Protein AF-G4ZXA6-F1 (afdb_monomer_lite)

Organism: Phytophthora sojae (strain P6497) (NCBI:txid1094619)

Structure (mmCIF, N/CA/C/O backbone):
data_AF-G4ZXA6-F1
#
_entry.id   AF-G4ZXA6-F1
#
loop_
_atom_site.group_PDB
_atom_site.id
_atom_site.type_symbol
_atom_site.label_atom_id
_atom_site.label_alt_id
_atom_site.label_comp_id
_atom_site.label_asym_id
_atom_site.label_entity_id
_atom_site.label_seq_id
_atom_site.pdbx_PDB_ins_code
_atom_site.Cartn_x
_atom_site.Cartn_y
_atom_site.Cartn_z
_atom_site.occupancy
_atom_site.B_iso_or_equiv
_atom_site.auth_seq_id
_atom_site.auth_comp_id
_atom_site.auth_asym_id
_atom_site.auth_atom_id
_atom_site.pdbx_PDB_model_num
ATOM 1 N N . MET A 1 1 ? 1.448 -16.179 -41.725 1.00 45.34 1 MET A N 1
ATOM 2 C CA . MET A 1 1 ? 2.531 -17.065 -41.240 1.00 45.34 1 MET A CA 1
ATOM 3 C C . MET A 1 1 ? 3.024 -16.501 -39.910 1.00 45.34 1 MET A C 1
ATOM 5 O O . MET A 1 1 ? 3.437 -15.352 -39.889 1.00 45.34 1 MET A O 1
ATOM 9 N N . ALA A 1 2 ? 2.883 -17.216 -38.791 1.00 44.16 2 ALA A N 1
ATOM 10 C CA . ALA A 1 2 ? 3.285 -16.700 -37.477 1.00 44.16 2 ALA A CA 1
ATOM 11 C C . ALA A 1 2 ? 4.802 -16.867 -37.275 1.00 44.16 2 ALA A C 1
ATOM 13 O O . ALA A 1 2 ? 5.308 -17.987 -37.337 1.00 44.16 2 ALA A O 1
ATOM 14 N N . HIS A 1 3 ? 5.530 -15.773 -37.037 1.00 45.47 3 HIS A N 1
ATOM 15 C CA . HIS A 1 3 ? 6.969 -15.822 -36.766 1.00 45.47 3 HIS A CA 1
ATOM 16 C C . HIS A 1 3 ? 7.244 -16.538 -35.435 1.00 45.47 3 HIS A C 1
ATOM 18 O O . HIS A 1 3 ? 6.747 -16.135 -34.380 1.00 45.47 3 HIS A O 1
ATOM 24 N N . LYS A 1 4 ? 8.057 -17.603 -35.473 1.00 61.38 4 LYS A N 1
ATOM 25 C CA . LYS A 1 4 ? 8.608 -18.222 -34.259 1.00 61.38 4 LYS A CA 1
ATOM 26 C C . LYS A 1 4 ? 9.518 -17.208 -33.569 1.00 61.38 4 LYS A C 1
ATOM 28 O O . LYS A 1 4 ? 10.405 -16.638 -34.197 1.00 61.38 4 LYS A O 1
ATOM 33 N N . ARG A 1 5 ? 9.303 -16.995 -32.269 1.00 58.34 5 ARG A N 1
ATOM 34 C CA . ARG A 1 5 ? 10.194 -16.162 -31.453 1.00 58.34 5 ARG A CA 1
ATOM 35 C C . ARG A 1 5 ? 11.592 -16.799 -31.429 1.00 58.34 5 ARG A C 1
ATOM 37 O O . ARG A 1 5 ? 11.663 -18.022 -31.289 1.00 58.34 5 ARG A O 1
ATOM 44 N N . PRO A 1 6 ? 12.675 -16.014 -31.542 1.00 56.66 6 PRO A N 1
ATOM 45 C CA . PRO A 1 6 ? 14.028 -16.552 -31.470 1.00 56.66 6 PRO A CA 1
ATOM 46 C C . PRO A 1 6 ? 14.239 -17.251 -30.122 1.00 56.66 6 PRO A C 1
ATOM 48 O O . PRO A 1 6 ? 13.870 -16.723 -29.068 1.00 56.66 6 PRO A O 1
ATOM 51 N N . GLN A 1 7 ? 14.794 -18.465 -30.159 1.00 63.56 7 GLN A N 1
ATOM 52 C CA . GLN A 1 7 ? 15.201 -19.180 -28.953 1.00 63.56 7 GLN A CA 1
ATOM 53 C C . GLN A 1 7 ? 16.308 -18.373 -28.267 1.00 63.56 7 GLN A C 1
ATOM 55 O O . GLN A 1 7 ? 17.332 -18.070 -28.873 1.00 63.56 7 GLN A O 1
ATOM 60 N N . GLY A 1 8 ? 16.081 -17.993 -27.007 1.00 59.22 8 GLY A N 1
ATOM 61 C CA . GLY A 1 8 ? 17.101 -17.335 -26.194 1.00 59.22 8 GLY A CA 1
ATOM 62 C C . GLY A 1 8 ? 18.326 -18.230 -25.991 1.00 59.22 8 GLY A C 1
ATOM 63 O O . GLY A 1 8 ? 18.258 -19.444 -26.187 1.00 59.22 8 GLY A O 1
ATOM 64 N N . ARG A 1 9 ? 19.446 -17.626 -25.577 1.00 57.41 9 ARG A N 1
ATOM 65 C CA . ARG A 1 9 ? 20.724 -18.324 -25.375 1.00 57.41 9 ARG A CA 1
ATOM 66 C C . ARG A 1 9 ? 20.536 -19.56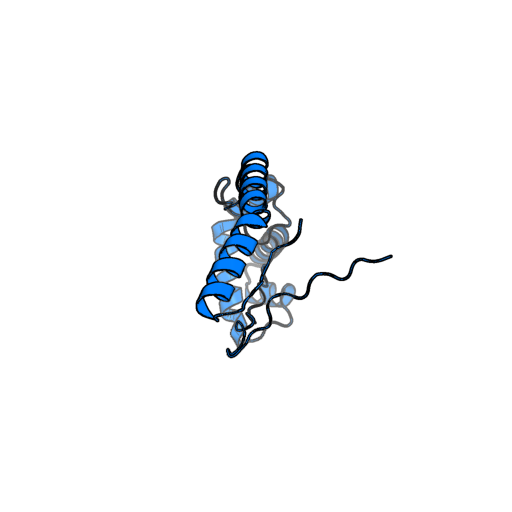8 -24.484 1.00 57.41 9 ARG A C 1
ATOM 68 O O . ARG A 1 9 ? 20.078 -19.414 -23.347 1.00 57.41 9 ARG A O 1
ATOM 75 N N . PRO A 1 10 ? 20.896 -20.774 -24.955 1.00 60.88 10 PRO A N 1
ATOM 76 C CA . PRO A 1 10 ? 20.833 -21.974 -24.132 1.00 60.88 10 PRO A CA 1
ATOM 77 C C . PRO A 1 10 ? 21.831 -21.867 -22.972 1.00 60.88 10 PRO A C 1
ATOM 79 O O . PRO A 1 10 ? 22.954 -21.389 -23.136 1.00 60.88 10 PRO A O 1
ATOM 82 N N . ASN A 1 11 ? 21.399 -22.266 -21.776 1.00 58.28 11 ASN A N 1
ATOM 83 C CA . ASN A 1 11 ? 22.219 -22.196 -20.570 1.00 58.28 11 ASN A CA 1
ATOM 84 C C . ASN A 1 11 ? 23.146 -23.423 -20.518 1.00 58.28 11 ASN A C 1
ATOM 86 O O . ASN A 1 11 ? 22.660 -24.540 -20.372 1.00 58.28 11 ASN A O 1
ATOM 90 N N . LEU A 1 12 ? 24.460 -23.223 -20.664 1.00 55.97 12 LEU A N 1
ATOM 91 C CA . LEU A 1 12 ? 25.438 -24.297 -20.915 1.00 55.97 12 LEU A CA 1
ATOM 92 C C . LEU A 1 12 ? 26.026 -24.966 -19.654 1.00 55.97 12 LEU A C 1
ATOM 94 O O . LEU A 1 12 ? 26.922 -25.791 -19.782 1.00 55.97 12 LEU A O 1
ATOM 98 N N . GLY A 1 13 ? 25.548 -24.661 -18.440 1.00 54.09 13 GLY A N 1
ATOM 99 C CA . GLY A 1 13 ? 26.099 -25.331 -17.247 1.00 54.09 13 GLY A CA 1
ATOM 100 C C . GLY A 1 13 ? 25.693 -24.819 -15.865 1.00 54.09 13 GLY A C 1
ATOM 101 O O . GLY A 1 13 ? 26.366 -25.141 -14.893 1.00 54.09 13 GLY A O 1
ATOM 102 N N . GLY A 1 14 ? 24.631 -24.019 -15.734 1.00 63.31 14 GLY A N 1
ATOM 103 C CA . GLY A 1 14 ? 24.198 -23.488 -14.435 1.00 63.31 14 GLY A CA 1
ATOM 104 C C . GLY A 1 14 ? 22.799 -23.947 -14.035 1.00 63.31 14 GLY A C 1
ATOM 105 O O . GLY A 1 14 ? 21.915 -24.053 -14.887 1.00 63.31 14 GLY A O 1
ATOM 106 N N . ILE A 1 15 ? 22.564 -24.122 -12.726 1.00 64.12 15 ILE A N 1
ATOM 107 C CA . ILE A 1 15 ? 21.206 -24.082 -12.167 1.00 64.12 15 ILE A CA 1
ATOM 108 C C . ILE A 1 15 ? 20.625 -22.735 -12.606 1.00 64.12 15 ILE A C 1
ATOM 110 O O . ILE A 1 15 ? 21.185 -21.682 -12.299 1.00 64.12 15 ILE A O 1
ATOM 114 N N . GLY A 1 16 ? 19.563 -22.768 -13.414 1.00 67.75 16 GLY A N 1
ATOM 115 C CA . GLY A 1 16 ? 18.924 -21.559 -13.924 1.00 67.75 16 GLY A CA 1
ATOM 116 C C . GLY A 1 16 ? 18.515 -20.607 -12.796 1.00 67.75 16 GLY A C 1
ATOM 117 O O . GLY A 1 16 ? 18.518 -20.957 -11.616 1.00 67.75 16 GLY A O 1
ATOM 118 N N . ARG A 1 17 ? 18.134 -19.377 -13.151 1.00 70.38 17 ARG A N 1
ATOM 119 C CA . ARG A 1 17 ? 17.689 -18.383 -12.166 1.00 70.38 17 ARG A CA 1
ATOM 120 C C . ARG A 1 17 ? 16.592 -18.982 -11.276 1.00 70.38 17 ARG A C 1
ATOM 122 O O . ARG A 1 17 ? 15.540 -19.362 -11.786 1.00 70.38 17 ARG A O 1
ATOM 129 N N . HIS A 1 18 ? 16.825 -19.029 -9.960 1.00 71.50 18 HIS A N 1
ATOM 130 C CA . HIS A 1 18 ? 15.824 -19.477 -8.992 1.00 71.50 18 HIS A CA 1
ATOM 131 C C . HIS A 1 18 ? 14.531 -18.678 -9.194 1.00 71.50 18 HIS A C 1
ATOM 133 O O . HIS A 1 18 ? 14.512 -17.449 -9.047 1.00 71.50 18 HIS A O 1
ATOM 139 N N . VAL A 1 19 ? 13.450 -19.372 -9.547 1.00 71.88 19 VAL A N 1
ATOM 140 C CA . VAL A 1 19 ? 12.150 -18.741 -9.775 1.00 71.88 19 VAL A CA 1
ATOM 141 C C . VAL A 1 19 ? 11.659 -18.182 -8.445 1.00 71.88 19 VAL A C 1
ATOM 143 O O . VAL A 1 19 ? 11.531 -18.901 -7.457 1.00 71.88 19 VAL A O 1
ATOM 146 N N . GLN A 1 20 ? 11.405 -16.876 -8.392 1.00 68.19 20 GLN A N 1
ATOM 147 C CA . GLN A 1 20 ? 10.813 -16.269 -7.205 1.00 68.19 20 GLN A 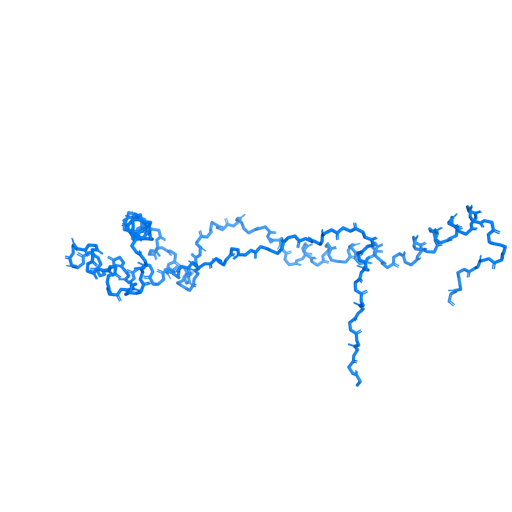CA 1
ATOM 148 C C . GLN A 1 20 ? 9.420 -16.858 -6.954 1.00 68.19 20 GLN A C 1
ATOM 150 O O . GLN A 1 20 ? 8.519 -16.706 -7.772 1.00 68.19 20 GLN A O 1
ATOM 155 N N . GLN A 1 21 ? 9.246 -17.497 -5.796 1.00 65.44 21 GLN A N 1
ATOM 156 C CA . GLN A 1 21 ? 7.973 -18.092 -5.371 1.00 65.44 21 GLN A CA 1
ATOM 157 C C . GLN A 1 21 ? 7.062 -17.099 -4.628 1.00 65.44 21 GLN A C 1
ATOM 159 O O . GLN A 1 21 ? 5.904 -17.403 -4.344 1.00 65.44 21 GLN A O 1
ATOM 164 N N . TYR A 1 22 ? 7.561 -15.902 -4.296 1.00 64.56 22 TYR A N 1
ATOM 165 C CA . TYR A 1 22 ? 6.791 -14.909 -3.551 1.00 64.56 22 TYR A CA 1
ATOM 166 C C . TYR A 1 22 ? 5.708 -14.274 -4.427 1.00 64.56 22 TYR A C 1
ATOM 168 O O . TYR A 1 22 ? 5.959 -13.369 -5.220 1.00 64.56 22 TYR A O 1
ATOM 176 N N . GLN A 1 23 ? 4.467 -14.712 -4.223 1.00 62.25 23 GLN A N 1
ATOM 177 C CA . GLN A 1 23 ? 3.288 -14.052 -4.769 1.00 62.25 23 GLN A CA 1
ATOM 178 C C . GLN A 1 23 ? 2.987 -12.786 -3.953 1.00 62.25 23 GLN A C 1
ATOM 180 O O . GLN A 1 23 ? 2.663 -12.841 -2.766 1.00 62.25 23 GLN A O 1
ATOM 185 N N . LEU A 1 24 ? 3.092 -11.614 -4.584 1.00 60.25 24 LEU A N 1
ATOM 186 C CA . LEU A 1 24 ? 2.738 -10.326 -3.979 1.00 60.25 24 LEU A CA 1
ATOM 187 C C . LEU A 1 24 ? 1.208 -10.188 -3.856 1.00 60.25 24 LEU A C 1
ATOM 189 O O . LEU A 1 24 ? 0.547 -9.534 -4.665 1.00 60.25 24 LEU A O 1
ATOM 193 N N . THR A 1 25 ? 0.626 -10.758 -2.802 1.00 72.31 25 THR A N 1
ATOM 194 C CA . THR A 1 25 ? -0.796 -10.583 -2.462 1.00 72.31 25 THR A CA 1
ATOM 195 C C . THR A 1 25 ? -1.016 -9.247 -1.742 1.00 72.31 25 THR A C 1
ATOM 197 O O . THR A 1 25 ? -1.158 -9.181 -0.519 1.00 72.31 25 THR A O 1
ATOM 200 N N . GLY A 1 26 ? -0.968 -8.148 -2.496 1.00 83.62 26 GLY A N 1
ATOM 201 C CA . GLY A 1 26 ? -1.327 -6.814 -2.008 1.00 83.62 26 GLY A CA 1
ATOM 202 C C . GLY A 1 26 ? -2.822 -6.519 -2.166 1.00 83.62 26 GLY A C 1
ATOM 203 O O . GLY A 1 26 ? -3.415 -6.892 -3.175 1.00 83.62 26 GLY A O 1
ATOM 204 N N . GLU A 1 27 ? -3.402 -5.801 -1.203 1.00 92.25 27 GLU A N 1
ATOM 205 C CA . GLU A 1 27 ? -4.786 -5.307 -1.270 1.00 92.25 27 GLU A CA 1
ATOM 206 C C . GLU A 1 27 ? -4.845 -3.924 -1.930 1.00 92.25 27 GLU A C 1
ATOM 208 O O . GLU A 1 27 ? -3.943 -3.101 -1.723 1.00 92.25 27 GLU A O 1
ATOM 213 N N . THR A 1 28 ? -5.910 -3.657 -2.685 1.00 94.81 28 THR A N 1
ATOM 214 C CA . THR A 1 28 ? -6.182 -2.339 -3.284 1.00 94.81 28 THR A CA 1
ATOM 215 C C . THR A 1 28 ? -6.453 -1.283 -2.208 1.00 94.81 28 THR A C 1
ATOM 217 O O . THR A 1 28 ? -6.794 -1.620 -1.070 1.00 94.81 28 THR A O 1
ATOM 220 N N . VAL A 1 29 ? -6.270 0.002 -2.530 1.00 95.12 29 VAL A N 1
ATOM 221 C CA . VAL A 1 29 ? -6.584 1.105 -1.603 1.00 95.12 29 VAL A CA 1
ATOM 222 C C . VAL A 1 29 ? -8.056 1.064 -1.197 1.00 95.12 29 VAL A C 1
ATOM 224 O O . VAL A 1 29 ? -8.347 1.141 -0.006 1.00 95.12 29 VAL A O 1
ATOM 227 N N . GLU A 1 30 ? -8.962 0.835 -2.145 1.00 95.50 30 GLU A N 1
ATOM 228 C CA . GLU A 1 30 ? -10.403 0.694 -1.890 1.00 95.50 30 GLU A CA 1
ATOM 229 C C . GLU A 1 30 ? -10.710 -0.395 -0.860 1.00 95.50 30 GLU A C 1
ATOM 231 O O . GLU A 1 30 ? -11.386 -0.144 0.139 1.00 95.50 30 GLU A O 1
ATOM 236 N N . LYS A 1 31 ? -10.141 -1.596 -1.030 1.00 96.00 31 LYS A N 1
ATOM 237 C CA . LYS A 1 31 ? -10.360 -2.691 -0.081 1.00 96.00 31 LYS A CA 1
ATOM 238 C C . LYS A 1 31 ? -9.782 -2.373 1.296 1.00 96.00 31 LYS A C 1
ATOM 240 O O . LYS A 1 31 ? -10.401 -2.695 2.307 1.00 96.00 31 LYS A O 1
ATOM 245 N N . LYS A 1 32 ? -8.619 -1.713 1.367 1.00 96.06 32 LYS A N 1
ATOM 246 C CA . LYS A 1 32 ? -8.056 -1.253 2.650 1.00 96.06 32 LYS A CA 1
ATOM 247 C C . LYS A 1 32 ? -8.999 -0.273 3.346 1.00 96.06 32 LYS A C 1
ATOM 249 O O . LYS A 1 32 ? -9.206 -0.408 4.550 1.00 96.06 32 LYS A O 1
ATOM 254 N N . LEU A 1 33 ? -9.576 0.676 2.607 1.00 96.88 33 LEU A N 1
ATOM 255 C CA . LEU A 1 33 ? -10.535 1.643 3.141 1.00 96.88 33 LEU A CA 1
ATOM 256 C C . LEU A 1 33 ? -11.806 0.958 3.651 1.00 96.88 33 LEU A C 1
ATOM 258 O O . LEU A 1 33 ? -12.203 1.225 4.783 1.00 96.88 33 LEU A O 1
ATOM 262 N N . ALA A 1 34 ? -12.376 0.015 2.896 1.00 97.06 34 ALA A N 1
ATOM 263 C CA . ALA A 1 34 ? -13.549 -0.755 3.320 1.00 97.06 34 ALA A CA 1
ATOM 264 C C . ALA A 1 34 ? -13.291 -1.551 4.616 1.00 97.06 34 ALA A C 1
ATOM 266 O O . ALA A 1 34 ? -14.068 -1.487 5.572 1.00 97.06 34 ALA A O 1
ATOM 267 N N . VAL A 1 35 ? -12.140 -2.232 4.699 1.00 96.94 35 VAL A N 1
ATOM 268 C CA . VAL A 1 35 ? -11.717 -2.976 5.899 1.00 96.94 35 VAL A CA 1
ATOM 269 C C . VAL A 1 35 ? -11.577 -2.046 7.107 1.00 96.94 35 VAL A C 1
ATOM 271 O O . VAL A 1 35 ? -12.020 -2.380 8.207 1.00 96.94 35 VAL A O 1
ATOM 274 N N . VAL A 1 36 ? -10.962 -0.875 6.923 1.00 96.69 36 VAL A N 1
ATOM 275 C CA . VAL A 1 36 ? -10.786 0.110 8.000 1.00 96.69 36 VAL A CA 1
ATOM 276 C C . VAL A 1 36 ? -12.122 0.726 8.417 1.00 96.69 36 VAL A C 1
ATOM 278 O O . VAL A 1 36 ? -12.330 0.927 9.613 1.00 96.69 36 VAL A O 1
ATOM 281 N N . ALA A 1 37 ? -13.030 0.999 7.479 1.00 96.75 37 ALA A N 1
ATOM 282 C CA . ALA A 1 37 ? -14.365 1.514 7.774 1.00 96.75 37 ALA A CA 1
ATOM 283 C C . ALA A 1 37 ? -15.155 0.532 8.652 1.00 96.75 37 ALA A C 1
ATOM 285 O O . ALA A 1 37 ? -15.629 0.912 9.723 1.00 96.75 37 ALA A O 1
ATOM 286 N N . HIS A 1 38 ? -15.178 -0.750 8.279 1.00 96.75 38 HIS A N 1
ATOM 287 C CA . HIS A 1 38 ? -15.797 -1.804 9.085 1.00 96.75 38 HIS A CA 1
ATOM 288 C C . HIS A 1 38 ? -15.143 -1.934 10.471 1.00 96.75 38 HIS A C 1
ATOM 290 O O . HIS A 1 38 ? -15.831 -2.034 11.487 1.00 96.75 38 HIS A O 1
ATOM 296 N N . TYR A 1 39 ? -13.807 -1.880 10.548 1.00 96.25 39 TYR A N 1
ATOM 297 C CA . TYR A 1 39 ? -13.102 -1.898 11.833 1.00 96.25 39 TYR A CA 1
ATOM 298 C C . TYR A 1 39 ? -13.505 -0.728 12.738 1.00 96.25 39 TYR A C 1
ATOM 300 O O . TYR A 1 39 ? -13.728 -0.931 13.931 1.00 96.25 39 TYR A O 1
ATOM 308 N N . LYS A 1 40 ? -13.622 0.485 12.188 1.00 93.50 40 LYS A N 1
ATOM 309 C CA . LYS A 1 40 ? -14.045 1.669 12.946 1.00 93.50 40 LYS A CA 1
ATOM 310 C C . LYS A 1 40 ? -15.494 1.571 13.421 1.00 93.50 40 LYS A C 1
ATOM 312 O O . LYS A 1 40 ? -15.770 2.000 14.537 1.00 93.50 40 LYS A O 1
ATOM 317 N N . GLN A 1 41 ? -16.380 0.986 12.615 1.00 94.06 41 GLN A N 1
ATOM 318 C CA . GLN A 1 41 ? -17.788 0.791 12.964 1.00 94.06 41 GLN A CA 1
ATOM 319 C C . GLN A 1 41 ? -17.961 -0.232 14.092 1.00 94.06 41 GLN A C 1
ATOM 321 O O . GLN A 1 41 ? -18.627 0.047 15.083 1.00 94.06 41 GLN A O 1
ATOM 326 N N . CYS A 1 42 ? -17.322 -1.401 13.985 1.00 90.44 42 CYS A N 1
ATOM 327 C CA . CYS A 1 42 ? -17.480 -2.469 14.974 1.00 90.44 42 CYS A CA 1
ATOM 328 C C . CYS A 1 42 ? -16.562 -2.328 16.199 1.00 90.44 42 CYS A C 1
ATOM 330 O O . CYS A 1 42 ? -16.743 -3.054 17.172 1.00 90.44 42 CYS A O 1
ATOM 332 N N . LYS A 1 43 ? -15.510 -1.495 16.126 1.00 88.81 43 LYS A N 1
ATOM 333 C CA . LYS A 1 43 ? -14.398 -1.403 17.103 1.00 88.81 43 LYS A CA 1
ATOM 334 C C . LYS A 1 43 ? -13.761 -2.753 17.479 1.00 88.81 43 LYS A C 1
ATOM 336 O O . LYS A 1 43 ? -13.060 -2.865 18.481 1.00 88.81 43 LYS A O 1
ATOM 341 N N . ALA A 1 44 ? -13.946 -3.778 16.649 1.00 92.25 44 ALA A N 1
ATOM 342 C CA . ALA A 1 44 ? -13.501 -5.139 16.905 1.00 92.25 44 ALA A CA 1
ATOM 343 C C . ALA A 1 44 ? -12.700 -5.675 15.711 1.00 92.25 44 ALA A C 1
ATOM 345 O O . ALA A 1 44 ? -13.199 -5.847 14.595 1.00 92.25 44 ALA A O 1
ATOM 346 N N . ILE A 1 45 ? -11.414 -5.958 15.938 1.00 94.12 45 ILE A N 1
ATOM 347 C CA . ILE A 1 45 ? -10.524 -6.417 14.862 1.00 94.12 45 ILE A CA 1
ATOM 348 C C . ILE A 1 45 ? -10.768 -7.879 14.489 1.00 94.12 45 ILE A C 1
ATOM 350 O O . ILE A 1 45 ? -10.665 -8.244 13.322 1.00 94.12 45 ILE A O 1
ATOM 354 N N . LYS A 1 46 ? -11.144 -8.709 15.470 1.00 94.25 46 LYS A N 1
ATOM 355 C CA . LYS A 1 46 ? -11.427 -10.134 15.268 1.00 94.25 46 LYS A CA 1
ATOM 356 C C . LYS A 1 46 ? -12.625 -10.330 14.337 1.00 94.25 46 LYS A C 1
ATOM 358 O O . LYS A 1 46 ? -12.553 -11.142 13.420 1.00 94.25 46 LYS A O 1
ATOM 363 N N . THR A 1 47 ? -13.690 -9.552 14.534 1.00 94.62 47 THR A N 1
ATOM 364 C CA . THR A 1 47 ? -14.885 -9.585 13.676 1.00 94.62 47 THR A CA 1
ATOM 365 C C . THR A 1 47 ? -14.561 -9.089 12.270 1.00 94.62 47 THR A C 1
ATOM 367 O O . THR A 1 47 ? -14.926 -9.735 11.295 1.00 94.62 47 THR A O 1
ATOM 370 N N . THR A 1 48 ? -13.778 -8.013 12.160 1.00 96.44 48 THR A N 1
ATOM 371 C CA . THR A 1 48 ? -13.326 -7.475 10.868 1.00 96.44 48 THR A CA 1
ATOM 372 C C . THR A 1 48 ? -12.485 -8.487 10.087 1.00 96.44 48 THR A C 1
ATOM 374 O O . THR A 1 48 ? -12.694 -8.671 8.890 1.00 96.44 48 THR A O 1
ATOM 377 N N . ILE A 1 49 ? -11.554 -9.184 10.748 1.00 95.75 49 ILE A N 1
ATOM 378 C CA . ILE A 1 49 ? -10.751 -10.231 10.102 1.00 95.75 49 ILE A CA 1
ATOM 379 C C . ILE A 1 49 ? -11.637 -11.400 9.670 1.00 95.75 49 ILE A C 1
ATOM 381 O O . ILE A 1 49 ? -11.492 -11.858 8.544 1.00 95.75 49 ILE A O 1
ATOM 385 N N . LYS A 1 50 ? -12.583 -11.840 10.507 1.00 95.12 50 LYS A N 1
ATOM 386 C CA . LYS A 1 50 ? -13.519 -12.917 10.150 1.00 95.12 50 LYS A CA 1
ATOM 387 C C . LYS A 1 50 ? -14.379 -12.559 8.929 1.00 95.12 50 LYS A C 1
ATOM 389 O O . LYS A 1 50 ? -14.647 -13.435 8.118 1.00 95.12 50 LYS A O 1
ATOM 394 N N . HIS A 1 51 ? -14.777 -11.293 8.790 1.00 95.25 51 HIS A N 1
ATOM 395 C CA . HIS A 1 51 ? -15.583 -10.818 7.665 1.00 95.25 51 HIS A CA 1
ATOM 396 C C . HIS A 1 51 ? -14.784 -10.747 6.352 1.00 95.25 51 HIS A C 1
ATOM 398 O O . HIS A 1 51 ? -15.193 -11.316 5.348 1.00 95.25 51 HIS A O 1
ATOM 404 N N . TYR A 1 52 ? -13.620 -10.085 6.354 1.00 95.12 52 TYR A N 1
ATOM 405 C CA . TYR A 1 52 ? -12.845 -9.842 5.124 1.00 95.12 52 TYR A CA 1
ATOM 406 C C . TYR A 1 52 ? -11.838 -10.944 4.773 1.00 95.12 52 TYR A C 1
ATOM 408 O O . TYR A 1 52 ? -11.366 -11.012 3.637 1.00 95.12 52 TYR A O 1
ATOM 416 N N . TYR A 1 53 ? -11.456 -11.767 5.747 1.00 94.25 53 TYR A N 1
ATOM 417 C CA . TYR A 1 53 ? -10.441 -12.812 5.612 1.00 94.25 53 TYR A CA 1
ATOM 418 C C . TYR A 1 53 ? -10.884 -14.097 6.341 1.00 94.25 53 TYR A C 1
ATOM 420 O O . TYR A 1 53 ? -10.194 -14.544 7.261 1.00 94.25 53 TYR A O 1
ATOM 428 N N . PRO A 1 54 ? -12.020 -14.709 5.951 1.00 94.38 54 PRO A N 1
ATOM 429 C CA . PRO A 1 54 ? -12.585 -15.863 6.658 1.00 94.38 54 PRO A CA 1
ATOM 430 C C . PRO A 1 54 ? -11.642 -17.075 6.679 1.00 94.38 54 PRO A C 1
ATOM 432 O O . PRO A 1 54 ? -11.567 -17.777 7.682 1.00 94.38 54 PRO A O 1
ATOM 435 N N . ASN A 1 55 ? -10.858 -17.267 5.614 1.00 93.31 55 ASN A N 1
ATOM 436 C CA . ASN A 1 55 ? -9.941 -18.401 5.450 1.00 93.31 55 ASN A CA 1
ATOM 437 C C . ASN A 1 55 ? -8.506 -18.088 5.918 1.00 93.31 55 ASN A C 1
ATOM 439 O O . ASN A 1 55 ? -7.543 -18.705 5.464 1.00 93.31 55 ASN A O 1
ATOM 443 N N . LEU A 1 56 ? -8.325 -17.074 6.771 1.00 92.88 56 LEU A N 1
ATOM 444 C CA . LEU A 1 56 ? -7.001 -16.692 7.253 1.00 92.88 56 LEU A CA 1
ATOM 445 C C . LEU A 1 56 ? -6.470 -17.718 8.261 1.00 92.88 56 LEU A C 1
ATOM 447 O O . LEU A 1 56 ? -7.107 -17.989 9.276 1.00 92.88 56 LEU A O 1
ATOM 451 N N . SER A 1 57 ? -5.259 -18.230 8.025 1.00 92.25 57 SER A N 1
ATOM 452 C CA . SER A 1 57 ? -4.598 -19.121 8.983 1.00 92.25 57 SER A CA 1
ATOM 453 C C . SER A 1 57 ? -4.328 -18.426 10.327 1.00 92.25 57 SER A C 1
ATOM 455 O O . SER A 1 57 ? -4.081 -17.215 10.390 1.00 92.25 57 SER A O 1
ATOM 457 N N . SER A 1 58 ? -4.289 -19.208 11.409 1.00 90.44 58 SER A N 1
ATOM 458 C CA . SER A 1 58 ? -3.948 -18.720 12.753 1.00 90.44 58 SER A CA 1
ATOM 459 C C . SER A 1 58 ? -2.569 -18.050 12.789 1.00 90.44 58 SER A C 1
ATOM 461 O O . SER A 1 58 ? -2.414 -16.972 13.364 1.00 90.44 58 SER A O 1
ATOM 463 N N . ARG A 1 59 ? -1.586 -18.626 12.085 1.00 91.19 59 ARG A N 1
ATOM 464 C CA . ARG A 1 59 ? -0.227 -18.078 11.946 1.00 91.19 59 ARG A CA 1
ATOM 465 C C . ARG A 1 59 ? -0.222 -16.693 11.289 1.00 91.19 59 ARG A C 1
ATOM 467 O O . ARG A 1 59 ? 0.563 -15.829 11.672 1.00 91.19 59 ARG A O 1
ATOM 474 N N . SER A 1 60 ? -1.113 -16.445 10.328 1.00 91.12 60 SER A N 1
ATOM 475 C CA . SER A 1 60 ? -1.204 -15.164 9.616 1.00 91.12 60 SER A CA 1
ATOM 476 C C . SER A 1 60 ? -2.068 -14.112 10.325 1.00 91.12 60 SER A C 1
ATOM 478 O O . SER A 1 60 ? -2.027 -12.938 9.941 1.00 91.12 60 SER A O 1
ATOM 480 N N . TYR A 1 61 ? -2.822 -14.491 11.364 1.00 94.56 61 TYR A N 1
ATOM 481 C CA . TYR A 1 61 ? -3.758 -13.605 12.063 1.00 94.56 61 TYR A CA 1
ATOM 482 C C . TYR A 1 61 ? -3.081 -12.344 12.605 1.00 94.56 61 TYR A C 1
ATOM 484 O O . TYR A 1 61 ? -3.508 -11.229 12.300 1.00 94.56 61 TYR A O 1
ATOM 492 N N . ASN A 1 62 ? -1.986 -12.503 13.355 1.00 95.00 62 ASN A N 1
ATOM 493 C CA . ASN A 1 62 ? -1.283 -11.371 13.961 1.00 95.00 62 ASN A CA 1
ATOM 494 C C . ASN A 1 62 ? -0.717 -10.412 12.908 1.00 95.00 62 ASN A C 1
ATOM 496 O O . ASN A 1 62 ? -0.844 -9.199 13.062 1.00 95.00 62 ASN A O 1
ATOM 500 N N . SER A 1 63 ? -0.187 -10.939 11.801 1.00 93.94 63 SER A N 1
ATOM 501 C CA . SER A 1 63 ? 0.291 -10.129 10.672 1.00 93.94 63 SER A CA 1
ATOM 502 C C . SER A 1 63 ? -0.837 -9.317 10.021 1.00 93.94 63 SER A C 1
ATOM 504 O O . SER A 1 63 ? -0.682 -8.127 9.720 1.00 93.94 63 SER A O 1
ATOM 506 N N . LYS A 1 64 ? -2.023 -9.917 9.849 1.00 94.62 64 LYS A N 1
ATOM 507 C CA . LYS A 1 64 ? -3.179 -9.198 9.301 1.00 94.62 64 LYS A CA 1
ATOM 508 C C . LYS A 1 64 ? -3.720 -8.163 10.289 1.00 94.62 64 LYS A C 1
ATOM 510 O O . LYS A 1 64 ? -3.986 -7.034 9.882 1.00 94.62 64 LYS A O 1
ATOM 515 N N . ARG A 1 65 ? -3.800 -8.499 11.582 1.00 96.19 65 ARG A N 1
ATOM 516 C CA . ARG A 1 65 ? -4.195 -7.578 12.660 1.00 96.19 65 ARG A CA 1
ATOM 517 C C . ARG A 1 65 ? -3.309 -6.333 12.683 1.00 96.19 65 ARG A C 1
ATOM 519 O O . ARG A 1 65 ? -3.827 -5.222 12.620 1.00 96.19 65 ARG A O 1
ATOM 526 N N . THR A 1 66 ? -1.986 -6.496 12.738 1.00 96.56 66 THR A N 1
ATOM 527 C CA . THR A 1 66 ? -1.051 -5.355 12.753 1.00 96.56 66 THR A CA 1
ATOM 528 C C . THR A 1 66 ? -1.156 -4.523 11.478 1.00 96.56 66 THR A C 1
ATOM 530 O O . THR A 1 66 ? -1.109 -3.294 11.531 1.00 96.56 66 THR A O 1
ATOM 533 N N . THR A 1 67 ? -1.383 -5.175 10.336 1.00 95.31 67 THR A N 1
ATOM 534 C CA . THR A 1 67 ? -1.576 -4.506 9.048 1.00 95.31 67 THR A CA 1
ATOM 535 C C . THR A 1 67 ? -2.841 -3.647 9.007 1.00 95.31 67 THR A C 1
ATOM 537 O O . THR A 1 67 ? -2.755 -2.492 8.597 1.00 95.31 67 THR A O 1
ATOM 540 N N . ILE A 1 68 ? -3.981 -4.149 9.490 1.00 95.81 68 ILE A N 1
ATOM 541 C CA . ILE A 1 68 ? -5.234 -3.376 9.566 1.00 95.81 68 ILE A CA 1
ATOM 542 C C . ILE A 1 68 ? -5.078 -2.177 10.510 1.00 95.81 68 ILE A C 1
ATOM 544 O O . ILE A 1 68 ? -5.472 -1.065 10.164 1.00 95.81 68 ILE A O 1
ATOM 548 N N . LEU A 1 69 ? -4.444 -2.363 11.674 1.00 96.25 69 LEU A N 1
ATOM 549 C CA . LEU A 1 69 ? -4.190 -1.265 12.618 1.00 96.25 69 LEU A CA 1
ATOM 550 C C . LEU A 1 69 ? -3.271 -0.186 12.036 1.00 96.25 69 LEU A C 1
ATOM 552 O O . LEU A 1 69 ? -3.420 0.994 12.348 1.00 96.25 69 LEU A O 1
ATOM 556 N N . ARG A 1 70 ? -2.308 -0.577 11.201 1.00 95.88 70 ARG A N 1
ATOM 557 C CA . ARG A 1 70 ? -1.471 0.363 10.450 1.00 95.88 70 ARG A CA 1
ATOM 558 C C . ARG A 1 70 ? -2.289 1.125 9.406 1.00 95.88 70 ARG A C 1
ATOM 560 O O . ARG A 1 70 ? -2.206 2.345 9.375 1.00 95.88 70 ARG A O 1
ATOM 567 N N . TRP A 1 71 ? -3.133 0.453 8.621 1.00 96.00 71 TRP A N 1
ATOM 568 C CA . TRP A 1 71 ? -4.020 1.139 7.669 1.00 96.00 71 TRP A CA 1
ATOM 569 C C . TRP A 1 71 ? -4.968 2.122 8.358 1.00 96.00 71 TRP A C 1
ATOM 571 O O . TRP A 1 71 ? -5.202 3.207 7.839 1.00 96.00 71 TRP A O 1
ATOM 581 N N . ALA A 1 72 ? -5.468 1.781 9.549 1.00 95.62 72 ALA A N 1
ATOM 582 C CA . ALA A 1 72 ? -6.300 2.683 10.338 1.00 95.62 72 ALA A CA 1
ATOM 583 C C . ALA A 1 72 ? -5.548 3.960 10.760 1.00 95.62 72 ALA A C 1
ATOM 585 O O . ALA A 1 72 ? -6.130 5.044 10.717 1.00 95.62 72 ALA A O 1
ATOM 586 N N . ARG A 1 73 ? -4.259 3.845 11.116 1.00 96.31 73 ARG A N 1
ATOM 587 C CA . ARG A 1 73 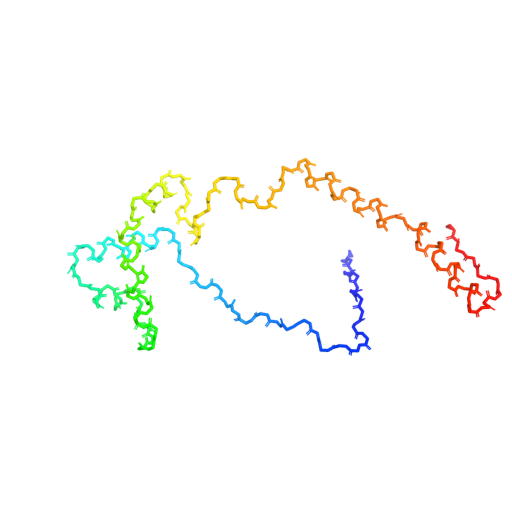? -3.377 4.994 11.396 1.00 96.31 73 ARG A CA 1
ATOM 588 C C . ARG A 1 73 ? -3.100 5.826 10.141 1.00 96.31 73 ARG A C 1
ATOM 590 O O . ARG A 1 73 ? -3.112 7.049 10.199 1.00 96.31 73 ARG A O 1
ATOM 597 N N . GLU A 1 74 ? -2.916 5.171 9.000 1.00 93.94 74 GLU A N 1
ATOM 598 C CA . GLU A 1 74 ? -2.593 5.797 7.710 1.00 93.94 74 GLU A CA 1
ATOM 599 C C . GLU A 1 74 ? -3.833 6.181 6.877 1.00 93.94 74 GLU A C 1
ATOM 601 O O . GLU A 1 74 ? -3.717 6.472 5.686 1.00 93.94 74 GLU A O 1
ATOM 606 N N . ILE A 1 75 ? -5.030 6.214 7.473 1.00 94.88 75 ILE A N 1
ATOM 607 C CA . ILE A 1 75 ? -6.286 6.394 6.727 1.00 94.88 75 ILE A CA 1
ATOM 608 C C . ILE A 1 75 ? -6.319 7.688 5.903 1.00 94.88 75 ILE A C 1
ATOM 610 O O . ILE A 1 75 ? -6.823 7.684 4.785 1.00 94.88 75 ILE A O 1
ATOM 614 N N . LYS A 1 76 ? -5.720 8.778 6.407 1.00 95.19 76 LYS A N 1
ATOM 615 C CA . LYS A 1 76 ? -5.630 10.057 5.681 1.00 95.19 76 LYS A CA 1
ATOM 616 C C . LYS A 1 76 ? -4.891 9.892 4.348 1.00 95.19 76 LYS A C 1
ATOM 618 O O . LYS A 1 76 ? -5.348 10.389 3.327 1.00 95.19 76 LYS A O 1
ATOM 623 N N . ARG A 1 77 ? -3.794 9.127 4.351 1.00 92.81 77 ARG A N 1
ATOM 624 C CA . ARG A 1 77 ? -2.996 8.824 3.155 1.00 92.81 77 ARG A CA 1
ATOM 625 C C . ARG A 1 77 ? -3.761 7.939 2.172 1.00 92.81 77 ARG A C 1
ATOM 627 O O . ARG A 1 77 ? -3.653 8.136 0.968 1.00 92.81 77 ARG A O 1
ATOM 634 N N . LEU A 1 78 ? -4.526 6.968 2.674 1.00 93.88 78 LEU A N 1
ATOM 635 C CA . LEU A 1 78 ? -5.359 6.105 1.832 1.00 93.88 78 LEU A CA 1
ATOM 636 C C . LEU A 1 78 ? -6.505 6.887 1.176 1.00 93.88 78 LEU A C 1
ATOM 638 O O . LEU A 1 78 ? -6.746 6.703 -0.012 1.00 93.88 78 LEU A O 1
ATOM 642 N N . ASN A 1 79 ? -7.154 7.791 1.913 1.00 95.00 79 ASN A N 1
ATOM 643 C CA . ASN A 1 79 ? -8.195 8.666 1.370 1.00 95.00 79 ASN A CA 1
ATOM 644 C C . ASN A 1 79 ? -7.645 9.616 0.300 1.00 95.00 79 ASN A C 1
ATOM 646 O O . ASN A 1 79 ? -8.253 9.736 -0.756 1.00 95.00 79 ASN A O 1
ATOM 650 N N . ALA A 1 80 ? -6.482 10.234 0.536 1.00 93.88 80 ALA A N 1
ATOM 651 C CA . ALA A 1 80 ? -5.825 11.074 -0.467 1.00 93.88 80 ALA A CA 1
ATOM 652 C C . ALA A 1 80 ? -5.522 10.283 -1.751 1.00 93.88 80 ALA A C 1
ATOM 654 O O . ALA A 1 80 ? -5.872 10.713 -2.843 1.00 93.88 80 ALA A O 1
ATOM 655 N N . ALA A 1 81 ? -4.975 9.070 -1.622 1.00 91.50 81 ALA A N 1
ATOM 656 C CA . ALA A 1 81 ? -4.706 8.218 -2.777 1.00 91.50 81 ALA A CA 1
ATOM 657 C C . ALA A 1 81 ? -5.983 7.812 -3.535 1.00 91.50 81 ALA A C 1
ATOM 659 O O . ALA A 1 81 ? -5.970 7.754 -4.762 1.00 91.50 81 ALA A O 1
ATOM 660 N N . ALA A 1 82 ? -7.081 7.531 -2.830 1.00 92.88 82 ALA A N 1
ATOM 661 C CA . ALA A 1 82 ? -8.364 7.246 -3.468 1.00 92.88 82 ALA A CA 1
ATOM 662 C C . ALA A 1 82 ? -8.914 8.474 -4.216 1.00 92.88 82 ALA A C 1
ATOM 664 O O . ALA A 1 82 ? -9.372 8.328 -5.345 1.00 92.88 82 ALA A O 1
ATOM 665 N N . ALA A 1 83 ? -8.801 9.673 -3.631 1.00 92.69 83 ALA A N 1
ATOM 666 C CA . ALA A 1 83 ? -9.202 10.930 -4.267 1.00 92.69 83 ALA A CA 1
ATOM 667 C C . ALA A 1 83 ? -8.368 11.257 -5.520 1.00 92.69 83 ALA A C 1
ATOM 669 O O . ALA A 1 83 ? -8.895 11.786 -6.490 1.00 92.69 83 ALA A O 1
ATOM 670 N N . GLU A 1 84 ? -7.091 10.867 -5.543 1.00 90.44 84 GLU A N 1
ATOM 671 C CA . GLU A 1 84 ? -6.209 10.939 -6.721 1.00 90.44 84 GLU A CA 1
ATOM 672 C C . GLU A 1 84 ? -6.518 9.871 -7.797 1.00 90.44 84 GLU A C 1
ATOM 674 O O . GLU A 1 84 ? -5.731 9.684 -8.725 1.00 90.44 84 GLU A O 1
ATOM 679 N N . GLY A 1 85 ? -7.607 9.105 -7.664 1.00 89.06 85 GLY A N 1
ATOM 680 C CA . GLY A 1 85 ? -7.984 8.046 -8.607 1.00 89.06 85 GLY A CA 1
ATOM 681 C C . GLY A 1 85 ? -7.163 6.756 -8.482 1.00 89.06 85 GLY A C 1
ATOM 682 O O . GLY A 1 85 ? -7.286 5.856 -9.308 1.00 89.06 85 GLY A O 1
ATOM 683 N N . LYS A 1 86 ? -6.341 6.606 -7.433 1.00 89.31 86 LYS A N 1
ATOM 684 C CA . LYS A 1 86 ? -5.467 5.431 -7.217 1.00 89.31 86 LYS A CA 1
ATOM 685 C C . LYS A 1 86 ? -6.144 4.343 -6.371 1.00 89.31 86 LYS A C 1
ATOM 687 O O . LYS A 1 86 ? -5.465 3.570 -5.691 1.00 89.31 86 LYS A O 1
ATOM 692 N N . GLY A 1 87 ? -7.475 4.266 -6.396 1.00 88.12 87 GLY A N 1
ATOM 693 C CA . GLY A 1 87 ? -8.273 3.325 -5.599 1.00 88.12 87 GLY A CA 1
ATOM 694 C C . GLY A 1 87 ? -7.943 1.849 -5.867 1.00 88.12 87 GLY A C 1
ATOM 695 O O . GLY A 1 87 ? -7.763 1.056 -4.934 1.00 88.12 87 GLY A O 1
ATOM 696 N N . THR A 1 88 ? -7.716 1.507 -7.137 1.00 90.88 88 THR A N 1
ATOM 697 C CA . THR A 1 88 ? -7.361 0.155 -7.602 1.00 90.88 88 THR A CA 1
ATOM 698 C C . THR A 1 88 ? -5.902 -0.224 -7.320 1.00 90.88 88 THR A C 1
ATOM 700 O O . THR A 1 88 ? -5.516 -1.392 -7.429 1.00 90.88 88 THR A O 1
ATOM 703 N N . HIS A 1 89 ? -5.056 0.728 -6.910 1.00 88.75 89 HIS A N 1
ATOM 704 C CA . HIS A 1 89 ? -3.632 0.473 -6.715 1.00 88.75 89 HIS A CA 1
ATOM 705 C C . HIS A 1 89 ? -3.376 -0.348 -5.446 1.00 88.75 89 HIS A C 1
ATOM 707 O O . HIS A 1 89 ? -3.873 -0.062 -4.358 1.00 88.75 89 HIS A O 1
ATOM 713 N N . LYS A 1 90 ? -2.501 -1.354 -5.543 1.00 88.81 90 LYS A N 1
ATOM 714 C CA . LYS A 1 90 ? -2.082 -2.159 -4.378 1.00 88.81 90 LYS A CA 1
ATOM 715 C C . LYS A 1 90 ? -1.042 -1.452 -3.501 1.00 88.81 90 LYS A C 1
ATOM 717 O O . LYS A 1 90 ? -0.964 -1.698 -2.292 1.00 88.81 90 LYS A O 1
ATOM 722 N N . LYS A 1 91 ? -0.239 -0.561 -4.093 1.00 83.25 91 LYS A N 1
ATOM 723 C CA . LYS A 1 91 ? 0.786 0.253 -3.422 1.00 83.25 91 LYS A CA 1
ATOM 724 C C . LYS A 1 91 ? 0.694 1.699 -3.904 1.00 83.25 91 LYS A C 1
ATOM 726 O O . LYS A 1 91 ? 0.751 1.945 -5.104 1.00 83.25 91 LYS A O 1
ATOM 731 N N . VAL A 1 92 ? 0.609 2.634 -2.962 1.00 81.50 92 VAL A N 1
ATOM 732 C CA . VAL A 1 92 ? 0.691 4.072 -3.240 1.00 81.50 92 VAL A CA 1
ATOM 733 C C . VAL A 1 92 ? 2.168 4.455 -3.243 1.00 81.50 92 VAL A C 1
ATOM 735 O O . VAL A 1 92 ? 2.844 4.287 -2.227 1.00 81.50 92 VAL A O 1
ATOM 738 N N . ARG A 1 93 ? 2.678 4.924 -4.382 1.00 76.75 93 ARG A N 1
ATOM 739 C CA . ARG A 1 93 ? 4.038 5.465 -4.516 1.00 76.75 93 ARG A CA 1
ATOM 740 C C . ARG A 1 93 ? 3.955 6.983 -4.649 1.00 76.75 93 ARG A C 1
ATOM 742 O O . ARG A 1 93 ? 2.967 7.487 -5.184 1.00 76.75 93 ARG A O 1
ATOM 749 N N . SER A 1 94 ? 4.963 7.688 -4.148 1.00 68.12 94 SER A N 1
ATOM 750 C CA . SER A 1 94 ? 5.132 9.115 -4.422 1.00 68.12 94 SER A CA 1
ATOM 751 C C . SER A 1 94 ? 5.327 9.338 -5.920 1.00 68.12 94 SER A C 1
ATOM 753 O O . SER A 1 94 ? 5.919 8.509 -6.621 1.00 68.12 94 S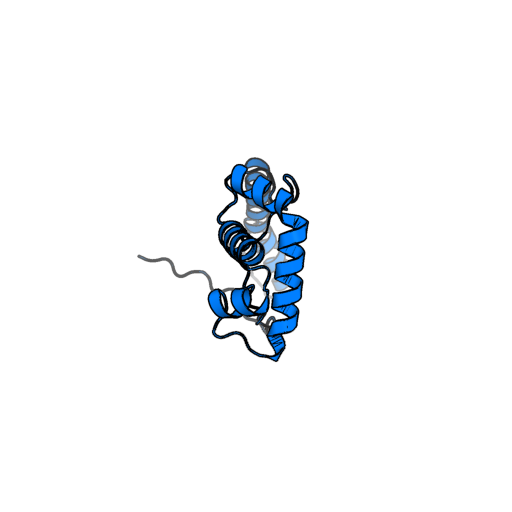ER A O 1
ATOM 755 N N . VAL A 1 95 ? 4.795 10.457 -6.406 1.00 62.28 95 VAL A N 1
ATOM 756 C CA . VAL A 1 95 ? 5.076 10.948 -7.757 1.00 62.28 95 VAL A CA 1
ATOM 757 C C . VAL A 1 95 ? 6.591 11.165 -7.872 1.00 62.28 95 VAL A C 1
ATOM 759 O O . VAL A 1 95 ? 7.218 11.606 -6.912 1.00 62.28 95 VAL A O 1
ATOM 762 N N . GLY A 1 96 ? 7.195 10.760 -8.992 1.00 63.47 96 GLY A N 1
ATOM 763 C CA . GLY A 1 96 ? 8.652 10.820 -9.190 1.00 63.47 96 GLY A CA 1
ATOM 764 C C . GLY A 1 96 ? 9.452 9.646 -8.606 1.00 63.47 96 GLY A C 1
ATOM 765 O O . GLY A 1 96 ? 10.661 9.594 -8.772 1.00 63.47 96 GLY A O 1
ATOM 766 N N . THR A 1 97 ? 8.811 8.666 -7.953 1.00 63.28 97 THR A N 1
ATOM 767 C CA . THR A 1 97 ? 9.470 7.407 -7.516 1.00 63.28 97 THR A CA 1
ATOM 768 C C . THR A 1 97 ? 9.261 6.258 -8.507 1.00 63.28 97 THR A C 1
ATOM 770 O O . THR A 1 97 ? 9.589 5.101 -8.230 1.00 63.28 97 THR A O 1
ATOM 773 N N . ALA A 1 98 ? 8.650 6.541 -9.656 1.00 55.31 98 ALA A N 1
ATOM 774 C CA . ALA A 1 98 ? 8.677 5.620 -10.774 1.00 55.31 98 ALA A CA 1
ATOM 775 C C . ALA A 1 98 ? 10.100 5.637 -11.341 1.00 55.31 98 ALA A C 1
ATOM 777 O O . ALA A 1 98 ? 10.590 6.684 -11.738 1.00 55.31 98 ALA A O 1
ATOM 778 N N . THR A 1 99 ? 10.753 4.479 -11.397 1.00 57.12 99 THR A N 1
ATOM 779 C CA . THR A 1 99 ? 12.002 4.260 -12.149 1.00 57.12 99 THR A CA 1
ATOM 780 C C . THR A 1 99 ? 11.763 4.274 -13.665 1.00 57.12 99 THR A C 1
ATOM 782 O O . THR A 1 99 ? 12.464 3.594 -14.402 1.00 57.12 99 THR A O 1
ATOM 785 N N . VAL A 1 100 ? 10.696 4.935 -14.107 1.00 63.44 100 VAL A N 1
ATOM 786 C CA . VAL A 1 100 ? 10.222 4.969 -15.488 1.00 63.44 100 VAL A CA 1
ATOM 787 C C . VAL A 1 100 ? 10.645 6.332 -16.001 1.00 63.44 100 VAL A C 1
ATOM 789 O O . VAL A 1 100 ? 10.321 7.347 -15.379 1.00 63.44 100 VAL A O 1
ATOM 792 N N . LEU A 1 101 ? 11.457 6.335 -17.052 1.00 74.06 101 LEU A N 1
ATOM 793 C CA . LEU A 1 101 ? 11.940 7.569 -17.658 1.00 74.06 101 LEU A CA 1
ATOM 794 C C . LEU A 1 101 ? 10.785 8.223 -18.436 1.00 74.06 101 LEU A C 1
ATOM 796 O O . LEU A 1 101 ? 9.696 7.656 -18.553 1.00 74.06 101 LEU A O 1
ATOM 800 N N . SER A 1 102 ? 10.975 9.442 -18.948 1.00 80.31 102 SER A N 1
ATOM 801 C CA . SER A 1 102 ? 9.994 9.984 -19.893 1.00 80.31 102 SER A CA 1
ATOM 802 C C . SER A 1 102 ? 9.897 9.059 -21.112 1.00 80.31 102 SER A C 1
ATOM 804 O O . SER A 1 102 ? 10.869 8.390 -21.463 1.00 80.31 102 SER A O 1
ATOM 806 N N . ALA A 1 103 ? 8.742 9.028 -21.780 1.00 77.81 103 ALA A N 1
ATOM 807 C CA . ALA A 1 103 ? 8.554 8.189 -22.967 1.00 77.81 103 ALA A CA 1
ATOM 808 C C . ALA A 1 103 ? 9.618 8.464 -24.049 1.00 77.81 103 ALA A C 1
ATOM 810 O O . ALA A 1 103 ? 10.096 7.541 -24.700 1.00 77.81 103 ALA A O 1
ATOM 811 N N . GLU A 1 104 ? 10.033 9.725 -24.188 1.00 82.81 104 GLU A N 1
ATOM 812 C CA . GLU A 1 104 ? 11.113 10.146 -25.082 1.00 82.81 104 GLU A CA 1
ATOM 813 C C . GLU A 1 104 ? 12.470 9.560 -24.668 1.00 82.81 104 GLU A C 1
ATOM 815 O O . GLU A 1 104 ? 13.191 9.017 -25.500 1.00 82.81 104 GLU A O 1
ATOM 820 N N . SER A 1 105 ? 12.803 9.596 -23.375 1.00 86.69 105 SER A N 1
ATOM 821 C CA . SER A 1 105 ? 14.037 8.996 -22.857 1.00 86.69 105 SER A CA 1
ATOM 822 C C . SER A 1 105 ? 14.045 7.470 -22.981 1.00 86.69 105 SER A C 1
ATOM 824 O O . SER A 1 105 ? 15.082 6.888 -23.289 1.00 86.69 105 SER A O 1
ATOM 826 N N . GLU A 1 106 ? 12.906 6.805 -22.774 1.00 85.75 106 GLU A N 1
ATOM 827 C CA . GLU A 1 106 ? 12.792 5.359 -22.997 1.00 85.75 106 GLU A CA 1
ATOM 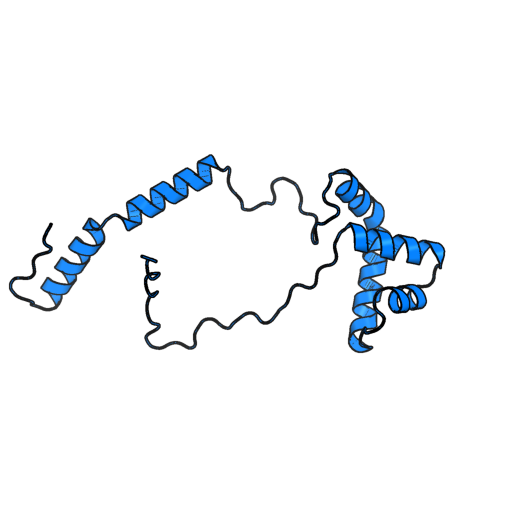828 C C . GLU A 1 106 ? 12.945 5.001 -24.480 1.00 85.75 106 GLU A C 1
ATOM 830 O O . GLU A 1 106 ? 13.633 4.030 -24.799 1.00 85.75 106 GLU A O 1
ATOM 835 N N . ALA A 1 107 ? 12.372 5.802 -25.384 1.00 85.50 107 ALA A N 1
ATOM 836 C CA . ALA A 1 107 ? 12.528 5.631 -26.826 1.00 85.50 107 ALA A CA 1
ATOM 837 C C . ALA A 1 107 ? 13.983 5.842 -27.272 1.00 85.50 107 ALA A C 1
ATOM 839 O O . ALA A 1 107 ? 14.519 5.009 -28.000 1.00 85.50 107 ALA A O 1
ATOM 840 N N . TYR A 1 108 ? 14.642 6.892 -26.774 1.00 91.25 108 TYR A N 1
ATOM 841 C CA . TYR A 1 108 ? 16.058 7.153 -27.033 1.00 91.25 108 TYR A CA 1
ATOM 842 C C . TYR A 1 108 ? 16.945 5.992 -26.568 1.00 91.25 108 TYR A C 1
ATOM 844 O O . TYR A 1 108 ? 17.778 5.502 -27.327 1.00 91.25 108 TYR A O 1
ATOM 852 N N . LEU A 1 109 ? 16.743 5.488 -25.344 1.00 84.94 109 LEU A N 1
ATOM 853 C CA . LEU A 1 109 ? 17.506 4.341 -24.844 1.00 84.94 109 LEU A CA 1
ATOM 854 C C . LEU A 1 109 ? 17.231 3.067 -25.644 1.00 84.94 109 LEU A C 1
ATOM 856 O O . LEU A 1 109 ? 18.153 2.292 -25.888 1.00 84.94 109 LEU A O 1
ATOM 860 N N . ALA A 1 110 ? 15.983 2.834 -26.051 1.00 83.50 110 ALA A N 1
ATOM 861 C CA . ALA A 1 110 ? 15.639 1.694 -26.890 1.00 83.50 110 ALA A CA 1
AT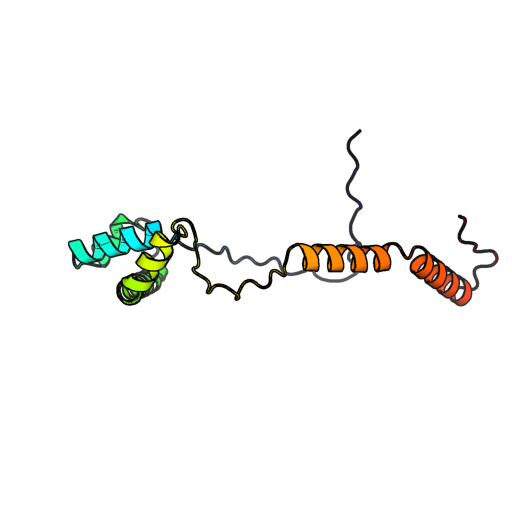OM 862 C C . ALA A 1 110 ? 16.329 1.779 -28.257 1.00 83.50 110 ALA A C 1
ATOM 864 O O . ALA A 1 110 ? 16.879 0.779 -28.714 1.00 83.50 110 ALA A O 1
ATOM 865 N N . GLN A 1 111 ? 16.346 2.962 -28.877 1.00 82.94 111 GLN A N 1
ATOM 866 C CA . GLN A 1 111 ? 17.063 3.209 -30.123 1.00 82.94 111 GLN A CA 1
ATOM 867 C C . GLN A 1 111 ? 18.567 2.981 -29.947 1.00 82.94 111 GLN A C 1
ATOM 869 O O . GLN A 1 111 ? 19.136 2.188 -30.685 1.00 82.94 111 GLN A O 1
ATOM 874 N N . TRP A 1 112 ? 19.184 3.569 -28.922 1.00 85.31 112 TRP A N 1
ATOM 875 C CA . TRP A 1 112 ? 20.609 3.392 -28.635 1.00 85.31 112 TRP A CA 1
ATOM 876 C C . TRP A 1 112 ? 20.990 1.921 -28.405 1.00 85.31 112 TRP A C 1
ATOM 878 O O . TRP A 1 112 ? 21.971 1.428 -28.957 1.00 85.31 112 TRP A O 1
ATOM 888 N N . VAL A 1 113 ? 20.193 1.174 -27.631 1.00 78.69 113 VAL A N 1
ATOM 889 C CA . VAL A 1 113 ? 20.416 -0.267 -27.422 1.00 78.69 113 VAL A CA 1
ATOM 890 C C . VAL A 1 113 ? 20.230 -1.052 -28.719 1.00 78.69 113 VAL A C 1
ATOM 892 O O . VAL A 1 113 ? 20.954 -2.022 -28.944 1.00 78.69 113 VAL A O 1
ATOM 895 N N . ASN A 1 114 ? 19.267 -0.672 -29.559 1.00 76.25 114 ASN A N 1
ATOM 896 C CA . ASN A 1 114 ? 19.054 -1.312 -30.852 1.00 76.25 114 ASN A CA 1
ATOM 897 C C . ASN A 1 114 ? 20.205 -1.019 -31.814 1.00 76.25 114 ASN A C 1
ATOM 899 O O . ASN A 1 114 ? 20.681 -1.963 -32.418 1.00 76.25 114 ASN A O 1
ATOM 903 N N . GLU A 1 115 ? 20.722 0.206 -31.887 1.00 76.62 115 GLU A N 1
ATOM 904 C CA . GLU A 1 115 ? 21.929 0.547 -32.658 1.00 76.62 115 GLU A CA 1
ATOM 905 C C . GLU A 1 115 ? 23.147 -0.251 -32.169 1.00 76.62 115 GLU A C 1
ATOM 907 O O . GLU A 1 115 ? 23.921 -0.778 -32.966 1.00 76.62 115 GLU A O 1
ATOM 912 N N . LEU A 1 116 ? 23.278 -0.439 -30.850 1.00 71.44 116 LEU A N 1
ATOM 913 C CA . LEU A 1 116 ? 24.330 -1.276 -30.275 1.00 71.44 116 LEU A CA 1
ATOM 914 C C . LEU A 1 116 ? 24.168 -2.759 -30.651 1.00 71.44 116 LEU A C 1
ATOM 916 O O . LEU A 1 116 ? 25.158 -3.459 -30.853 1.00 71.44 116 LEU A O 1
ATOM 920 N N . ARG A 1 117 ? 22.929 -3.260 -30.729 1.00 68.88 117 ARG A N 1
ATOM 921 C CA . ARG A 1 117 ? 22.609 -4.660 -31.072 1.00 68.88 117 ARG A CA 1
ATOM 922 C C . ARG A 1 117 ? 22.621 -4.939 -32.570 1.00 68.88 117 ARG A C 1
ATOM 924 O O . ARG A 1 117 ? 22.935 -6.058 -32.958 1.00 68.88 117 ARG A O 1
ATOM 931 N N . ASP A 1 118 ? 22.280 -3.941 -33.373 1.00 61.28 118 ASP A N 1
ATOM 932 C CA . ASP A 1 118 ? 22.293 -3.966 -34.835 1.00 61.28 118 ASP A CA 1
ATOM 933 C C . ASP A 1 118 ? 23.683 -3.649 -35.395 1.00 61.28 118 ASP A C 1
ATOM 935 O O . ASP A 1 118 ? 23.900 -3.620 -36.604 1.00 61.28 118 ASP A O 1
ATOM 939 N N . SER A 1 119 ? 24.682 -3.530 -34.515 1.00 59.75 119 SER A N 1
ATOM 940 C CA . SER A 1 119 ? 26.072 -3.762 -34.882 1.00 59.75 119 SER A CA 1
ATOM 941 C C . SER A 1 119 ? 26.292 -5.256 -35.187 1.00 59.75 119 SER A C 1
ATOM 943 O O . SER A 1 119 ? 27.099 -5.952 -34.579 1.00 59.75 119 SER A O 1
ATOM 945 N N . THR A 1 120 ? 25.599 -5.753 -36.215 1.00 62.72 120 THR A N 1
ATOM 946 C CA . THR A 1 120 ? 26.048 -6.860 -37.072 1.00 62.72 120 THR A CA 1
ATOM 947 C C . THR A 1 120 ? 27.551 -6.770 -37.294 1.00 62.72 120 THR A C 1
ATOM 949 O O . THR A 1 120 ? 28.230 -7.779 -37.184 1.00 62.72 120 THR A O 1
ATOM 952 N N . LYS A 1 121 ? 28.076 -5.549 -37.436 1.00 66.19 121 LYS A N 1
ATOM 953 C CA . LYS A 1 121 ? 29.502 -5.240 -37.422 1.00 66.19 121 LYS A CA 1
ATOM 954 C C . LYS A 1 121 ? 30.266 -5.732 -36.181 1.00 66.19 121 LYS A C 1
ATOM 956 O O . LYS A 1 121 ? 31.227 -6.454 -36.364 1.00 66.19 121 LYS A O 1
ATOM 961 N N . MET A 1 122 ? 29.841 -5.464 -34.936 1.00 72.62 122 MET A N 1
ATOM 962 C CA . MET A 1 122 ? 30.526 -6.043 -33.758 1.00 72.62 122 MET A CA 1
ATOM 963 C C . MET A 1 122 ? 30.468 -7.570 -33.755 1.00 72.62 122 MET A C 1
ATOM 965 O O . MET A 1 122 ? 31.408 -8.223 -33.311 1.00 72.62 122 MET A O 1
ATOM 969 N N . LEU A 1 123 ? 29.349 -8.149 -34.199 1.00 71.25 123 LEU A N 1
ATOM 970 C CA . LEU A 1 123 ? 29.207 -9.601 -34.247 1.00 71.25 123 LEU A CA 1
ATOM 971 C C . LEU A 1 123 ? 30.114 -10.218 -35.323 1.00 71.25 123 LEU A C 1
ATOM 973 O O . LEU A 1 123 ? 30.680 -11.281 -35.098 1.00 71.25 123 LEU A O 1
ATOM 977 N N . GLN A 1 124 ? 30.250 -9.544 -36.466 1.00 73.81 124 GLN A N 1
ATOM 978 C CA . GLN A 1 124 ? 31.134 -9.909 -37.570 1.00 73.81 124 GLN A CA 1
ATOM 979 C C . GLN A 1 124 ? 32.602 -9.738 -37.179 1.00 73.81 124 GLN A C 1
ATOM 981 O O . GLN A 1 124 ? 33.364 -10.683 -37.340 1.00 73.81 124 GLN A O 1
ATOM 986 N N . ASP A 1 125 ? 32.968 -8.595 -36.596 1.00 75.56 125 ASP A N 1
ATOM 987 C CA . ASP A 1 125 ? 34.311 -8.310 -36.086 1.00 75.56 125 ASP A CA 1
ATOM 988 C C . ASP A 1 125 ? 34.705 -9.376 -35.054 1.00 75.56 125 ASP A C 1
ATOM 990 O O . ASP A 1 125 ? 35.744 -10.018 -35.178 1.00 75.56 125 ASP A O 1
ATOM 994 N N . LYS A 1 126 ? 33.814 -9.693 -34.102 1.00 78.88 126 LYS A N 1
ATOM 995 C CA . LYS A 1 126 ? 34.103 -10.736 -33.111 1.00 78.88 126 LYS A CA 1
ATOM 996 C C . LYS A 1 126 ? 34.151 -12.146 -33.706 1.00 78.88 126 LYS A C 1
ATOM 998 O O . LYS A 1 126 ? 34.873 -12.995 -33.187 1.00 78.88 126 LYS A O 1
ATOM 1003 N N . ALA A 1 127 ? 33.378 -12.422 -34.755 1.00 81.12 127 ALA A N 1
ATOM 1004 C CA . ALA A 1 127 ? 33.432 -13.700 -35.458 1.00 81.12 127 ALA A CA 1
ATOM 1005 C C . ALA A 1 127 ? 34.740 -13.862 -36.247 1.00 81.12 127 ALA A C 1
ATOM 1007 O O . ALA A 1 127 ? 35.267 -14.970 -36.295 1.00 81.12 127 ALA A O 1
ATOM 1008 N N . LEU A 1 128 ? 35.269 -12.775 -36.818 1.00 80.62 128 LEU A N 1
ATOM 1009 C CA . LEU A 1 128 ? 36.580 -12.754 -37.466 1.00 80.62 128 LEU A CA 1
ATOM 1010 C C . LEU A 1 128 ? 37.698 -13.004 -36.447 1.00 80.62 128 LEU A C 1
ATOM 1012 O O . LEU A 1 128 ? 38.485 -13.920 -36.665 1.00 80.62 128 LEU A O 1
ATOM 1016 N N . ASP A 1 129 ? 37.697 -12.303 -35.306 1.00 82.69 129 ASP A N 1
ATOM 1017 C CA . ASP A 1 129 ? 38.690 -12.517 -34.236 1.00 82.69 129 ASP A CA 1
ATOM 1018 C C . ASP A 1 129 ? 38.734 -13.988 -33.780 1.00 82.69 129 ASP A C 1
ATOM 1020 O O . ASP A 1 129 ? 39.795 -14.587 -33.638 1.00 82.69 129 ASP A O 1
ATOM 1024 N N . VAL A 1 130 ? 37.564 -14.604 -33.564 1.00 87.56 130 VAL A N 1
ATOM 1025 C CA . VAL A 1 130 ? 37.473 -16.007 -33.123 1.00 87.56 130 VAL A CA 1
ATOM 1026 C C . VAL A 1 130 ? 37.910 -16.982 -34.221 1.00 87.56 130 VAL A C 1
ATOM 1028 O O . VAL A 1 130 ? 38.465 -18.035 -33.914 1.00 87.56 130 VAL A O 1
ATOM 1031 N N . ALA A 1 131 ? 37.660 -16.663 -35.494 1.00 83.88 131 ALA A N 1
ATOM 1032 C CA . ALA A 1 131 ? 38.109 -17.484 -36.614 1.00 83.88 131 ALA A CA 1
ATOM 1033 C C . ALA A 1 131 ? 39.635 -17.429 -36.789 1.00 83.88 131 ALA A C 1
ATOM 1035 O O . ALA A 1 131 ? 40.237 -18.459 -37.094 1.00 83.88 131 ALA A O 1
ATOM 1036 N N . GLU A 1 132 ? 40.252 -16.267 -36.552 1.00 81.94 132 GLU A N 1
ATOM 1037 C CA . GLU A 1 132 ? 41.709 -16.101 -36.526 1.00 81.94 132 GLU A CA 1
ATOM 1038 C C . GLU A 1 132 ? 42.340 -16.892 -35.372 1.00 81.94 132 GLU A C 1
ATOM 1040 O O . GLU A 1 132 ? 43.243 -17.693 -35.603 1.00 81.94 132 GLU A O 1
ATOM 1045 N N . GLU A 1 133 ? 41.809 -16.759 -34.151 1.00 84.25 133 GLU A N 1
ATOM 1046 C CA . GLU A 1 133 ? 42.274 -17.512 -32.973 1.00 84.25 133 GLU A CA 1
ATOM 1047 C C . GLU A 1 133 ? 42.152 -19.039 -33.142 1.00 84.25 133 GLU A C 1
ATOM 1049 O O . GLU A 1 133 ? 42.926 -19.795 -32.556 1.00 84.25 133 GLU A O 1
ATOM 1054 N N . ALA A 1 134 ? 41.177 -19.503 -33.929 1.00 84.44 134 ALA A N 1
ATOM 1055 C CA . ALA A 1 134 ? 40.936 -20.917 -34.206 1.00 84.44 134 ALA A CA 1
ATOM 1056 C C . ALA A 1 134 ? 41.609 -21.425 -35.500 1.00 84.44 134 ALA A C 1
ATOM 1058 O O . ALA A 1 134 ? 41.357 -22.564 -35.897 1.00 84.44 134 ALA A O 1
ATOM 1059 N N . GLU A 1 135 ? 42.426 -20.595 -36.161 1.00 85.19 135 GLU A N 1
ATOM 1060 C CA . GLU A 1 135 ? 43.132 -20.894 -37.420 1.00 85.19 135 GLU A CA 1
ATOM 1061 C C . GLU A 1 135 ? 42.207 -21.371 -38.562 1.00 85.19 135 GLU A C 1
ATOM 1063 O O . GLU A 1 135 ? 42.581 -22.171 -39.425 1.00 85.19 135 GLU A O 1
ATOM 1068 N N . VAL A 1 136 ? 40.967 -20.872 -38.596 1.00 77.44 136 VAL A N 1
ATOM 1069 C CA . VAL A 1 136 ? 39.991 -21.241 -39.627 1.00 77.44 136 VAL A CA 1
ATOM 1070 C C . VAL A 1 136 ? 40.289 -20.473 -40.917 1.00 77.44 136 VAL A C 1
ATOM 1072 O O . VAL A 1 136 ? 39.895 -19.320 -41.093 1.00 77.44 136 VAL A O 1
ATOM 1075 N N . LEU A 1 137 ? 40.973 -21.129 -41.857 1.00 76.12 137 LEU A N 1
ATOM 1076 C CA . LEU A 1 137 ? 41.312 -20.548 -43.159 1.00 76.12 137 LEU A CA 1
ATOM 1077 C C . LEU A 1 137 ? 40.059 -20.261 -44.010 1.00 76.12 137 LEU A C 1
ATOM 1079 O O . LEU A 1 137 ? 39.263 -21.156 -44.291 1.00 76.12 137 LEU A O 1
ATOM 1083 N N . GLY A 1 138 ? 39.929 -19.014 -44.482 1.00 74.38 138 GLY A N 1
ATOM 1084 C CA . GLY A 1 138 ? 38.916 -18.605 -45.467 1.00 74.38 138 GLY A CA 1
ATOM 1085 C C . GLY A 1 138 ? 37.562 -18.162 -44.898 1.00 74.38 138 GLY A C 1
ATOM 1086 O O . GLY A 1 138 ? 36.592 -18.079 -45.651 1.00 74.38 138 GLY A O 1
ATOM 1087 N N . PHE A 1 139 ? 37.466 -17.879 -43.596 1.00 72.81 139 PHE A N 1
ATOM 1088 C CA . PHE A 1 139 ? 36.235 -17.362 -42.997 1.00 72.81 139 PHE A CA 1
ATOM 1089 C C . PHE A 1 139 ? 35.952 -15.918 -43.454 1.00 72.81 139 PHE A C 1
ATOM 1091 O O . PHE A 1 139 ? 36.761 -15.019 -43.239 1.00 72.81 139 PHE A O 1
ATOM 1098 N N . ALA A 1 140 ? 34.792 -15.694 -44.080 1.00 71.81 140 ALA A N 1
ATOM 1099 C CA . ALA A 1 140 ? 34.329 -14.378 -44.509 1.00 71.81 140 ALA A CA 1
ATOM 1100 C C . ALA A 1 140 ? 32.865 -14.173 -44.105 1.00 71.81 140 ALA A C 1
ATOM 1102 O O . ALA A 1 140 ? 32.012 -15.038 -44.320 1.00 71.81 140 ALA A O 1
ATOM 1103 N N . THR A 1 141 ? 32.566 -13.012 -43.532 1.00 58.62 141 THR A N 1
ATOM 1104 C CA . THR A 1 141 ? 31.206 -12.604 -43.184 1.00 58.62 141 THR A CA 1
ATOM 1105 C C . THR A 1 141 ? 30.560 -11.948 -44.409 1.00 58.62 141 THR A C 1
ATOM 1107 O O . THR A 1 141 ? 30.837 -10.801 -44.741 1.00 58.62 141 THR A O 1
ATOM 1110 N N . GLY A 1 142 ? 29.744 -12.704 -45.151 1.00 61.84 142 GLY A N 1
ATOM 1111 C CA . GLY A 1 142 ? 29.046 -12.192 -46.338 1.00 61.84 142 GLY A CA 1
ATOM 1112 C C . GLY A 1 142 ? 28.010 -11.110 -46.000 1.00 61.84 142 GLY A C 1
ATOM 1113 O O . GLY A 1 142 ? 27.304 -11.238 -44.996 1.00 61.84 142 GLY A O 1
ATOM 1114 N N . CYS A 1 143 ? 27.942 -10.069 -46.841 1.00 39.72 143 CYS A N 1
ATOM 1115 C CA . CYS A 1 143 ? 26.848 -9.086 -46.890 1.00 39.72 143 CYS A CA 1
ATOM 1116 C C . CYS A 1 143 ? 25.545 -9.708 -47.403 1.00 39.72 143 CYS A C 1
ATOM 1118 O O . CYS A 1 143 ? 25.619 -10.527 -48.348 1.00 39.72 143 CYS A O 1
#

Foldseek 3Di:
DDDDDDDPDDDDDDDPDDDDPDDPPFDFLQVLLVLLVVCVVVVDNVVSCCVSPVPDDPVCSVVVSVVSVVSNVCVVVSVVCVVVVRRRPRDDDDPPPPPDDPPVVVVVVVVVVVVVVVCPVVVQVVVVVVCVVVVPPPDDDDD

pLDDT: mean 80.91, std 14.59, range [39.72, 97.06]

Radius of gyration: 27.24 Å; chains: 1; bounding box: 61×36×64 Å

Sequence (143 aa):
MAHKRPQGRPNLGGIGRHVQQYQLTGETVEKKLAVVAHYKQCKAIKTTIKHYYPNLSSRSYNSKRTTILRWAREIKRLNAAAAEGKGTHKKVRSVGTATVLSAESEAYLAQWVNELRDSTKMLQDKALDVAEEAEVLGFATGC

Secondary structure (DSSP, 8-state):
-PPPPPPPPP-SSSPPPPPP-----PPPHHHHHHHHHHHHHH--HHHHHHHH-TT--HHHHHHHHHHHHHHHHTHHHHHHHHHTT-TT-SS---TT---PPPHHHHHHHHHHHHHHH--HHHHHHHHHHHHHHTT-TT-----